Protein AF-A0A662EYU5-F1 (afdb_monomer_lite)

Secondary structure (DSSP, 8-state):
-HHHHHHHHHHHHHHHHHHHHHS-HHHHHHHHH-HHHHHHHHHHHHHHHHTS-HHHHHHHHHHHHHHHHHHHHHHHHH-EEEEEEEEEEETTEEEEEEEEEEE---

Radius of gyration: 17.58 Å; chains: 1; bounding box: 39×27×61 Å

Sequence (106 aa):
MIVTALTLGALTFGAFFFLIMKIRPLLRRLMLGHPLFTDLITTIATYIFLGGAVTSMIAAGFVCVTVSILLYVLKRTYGYARIVLEKGSILGIPFPKYRIEDHAEV

pLDDT: mean 71.17, std 8.59, range [48.56, 83.06]

Structure (mmCIF, N/CA/C/O backbone):
data_AF-A0A662EYU5-F1
#
_entry.id   AF-A0A662EYU5-F1
#
loop_
_atom_site.group_PDB
_atom_site.id
_atom_site.type_symbol
_atom_site.label_atom_id
_atom_site.label_alt_id
_atom_site.label_comp_id
_atom_site.label_asym_id
_atom_site.label_entity_id
_atom_site.label_seq_id
_atom_site.pdbx_PDB_ins_code
_atom_site.Cartn_x
_atom_site.Cartn_y
_atom_site.Cartn_z
_atom_site.occupancy
_atom_site.B_iso_or_equiv
_atom_site.auth_seq_id
_atom_site.auth_comp_id
_atom_site.auth_asym_id
_atom_site.auth_atom_id
_atom_site.pdbx_PDB_model_num
ATOM 1 N N . MET A 1 1 ? 9.259 -1.153 -23.933 1.00 65.00 1 MET A N 1
ATOM 2 C CA . MET A 1 1 ? 9.523 -0.678 -22.552 1.00 65.00 1 MET A CA 1
ATOM 3 C C . MET A 1 1 ? 8.257 -0.278 -21.789 1.00 65.00 1 MET A C 1
ATOM 5 O O . MET A 1 1 ? 8.189 -0.524 -20.594 1.00 65.00 1 MET A O 1
ATOM 9 N N . ILE A 1 2 ? 7.226 0.276 -22.439 1.00 70.88 2 ILE A N 1
ATOM 10 C CA . ILE A 1 2 ? 5.929 0.542 -21.778 1.00 70.88 2 ILE A CA 1
ATOM 11 C C . ILE A 1 2 ? 5.217 -0.762 -21.378 1.00 70.88 2 ILE A C 1
ATOM 13 O O . ILE A 1 2 ? 4.754 -0.890 -20.252 1.00 70.88 2 ILE A O 1
ATOM 17 N N . VAL A 1 3 ? 5.214 -1.769 -22.260 1.00 76.25 3 VAL A N 1
ATOM 18 C CA . VAL A 1 3 ? 4.595 -3.084 -21.989 1.00 76.25 3 VAL A CA 1
ATOM 19 C C . VAL A 1 3 ? 5.215 -3.771 -20.770 1.00 76.25 3 VAL A C 1
ATOM 21 O O . VAL A 1 3 ? 4.490 -4.306 -19.944 1.00 76.25 3 VAL A O 1
ATOM 24 N N . THR A 1 4 ? 6.540 -3.697 -20.613 1.00 74.75 4 THR A N 1
ATOM 25 C CA . THR A 1 4 ? 7.247 -4.250 -19.448 1.00 74.75 4 THR A CA 1
ATOM 26 C C . THR A 1 4 ? 6.908 -3.503 -18.160 1.00 74.75 4 THR A C 1
ATOM 28 O O . THR A 1 4 ? 6.785 -4.129 -17.116 1.00 74.75 4 THR A O 1
ATOM 31 N N . ALA A 1 5 ? 6.716 -2.180 -18.220 1.00 68.69 5 ALA A N 1
ATOM 32 C CA . ALA A 1 5 ? 6.277 -1.398 -17.064 1.00 68.69 5 ALA A CA 1
ATOM 33 C C . ALA A 1 5 ? 4.834 -1.744 -16.655 1.00 68.69 5 ALA A C 1
ATOM 35 O O . ALA A 1 5 ? 4.546 -1.852 -15.466 1.00 68.69 5 ALA A O 1
ATOM 36 N N . LEU A 1 6 ? 3.948 -1.985 -17.629 1.00 72.25 6 LEU A N 1
ATOM 37 C CA . LEU A 1 6 ? 2.568 -2.417 -17.389 1.00 72.25 6 LEU A CA 1
ATOM 38 C C . LEU A 1 6 ? 2.495 -3.821 -16.781 1.00 72.25 6 LEU A C 1
ATOM 40 O O . LEU A 1 6 ? 1.765 -4.024 -15.814 1.00 72.25 6 LEU A O 1
ATOM 44 N N . THR A 1 7 ? 3.261 -4.787 -17.296 1.00 78.25 7 THR A N 1
ATOM 45 C CA . THR A 1 7 ? 3.281 -6.147 -16.731 1.00 78.25 7 THR A CA 1
ATOM 46 C C . THR A 1 7 ? 3.892 -6.181 -15.335 1.00 78.25 7 THR A C 1
ATOM 48 O O . THR A 1 7 ? 3.340 -6.841 -14.455 1.00 78.25 7 THR A O 1
ATOM 51 N N . LEU A 1 8 ? 4.973 -5.431 -15.096 1.00 77.25 8 LEU A N 1
ATOM 52 C CA . LEU A 1 8 ? 5.537 -5.253 -13.754 1.00 77.25 8 LEU A CA 1
ATOM 53 C C . LEU A 1 8 ? 4.528 -4.608 -12.801 1.00 77.25 8 LEU A C 1
ATOM 55 O O . LEU A 1 8 ? 4.357 -5.110 -11.695 1.00 77.25 8 LEU A O 1
ATOM 59 N N . GLY A 1 9 ? 3.832 -3.554 -13.238 1.00 72.31 9 GLY A N 1
ATOM 60 C CA . GLY A 1 9 ? 2.787 -2.888 -12.458 1.00 72.31 9 GLY A CA 1
ATOM 61 C C . GLY A 1 9 ? 1.608 -3.806 -12.114 1.00 72.31 9 GLY A C 1
ATOM 62 O O . GLY A 1 9 ? 1.106 -3.777 -10.995 1.00 72.31 9 GLY A O 1
ATOM 63 N N . ALA A 1 10 ? 1.187 -4.666 -13.044 1.00 78.81 10 ALA A N 1
ATOM 64 C CA . ALA A 1 10 ? 0.120 -5.636 -12.801 1.00 78.81 10 ALA A CA 1
ATOM 65 C C . ALA A 1 10 ? 0.537 -6.727 -11.796 1.00 78.81 10 ALA A C 1
ATOM 67 O O . ALA A 1 10 ? -0.241 -7.088 -10.911 1.00 78.81 10 ALA A O 1
ATOM 68 N N . LEU A 1 11 ? 1.774 -7.227 -11.897 1.00 80.31 11 LEU A N 1
ATOM 69 C CA . LEU A 1 11 ? 2.324 -8.221 -10.969 1.00 80.31 11 LEU A CA 1
ATOM 70 C C . LEU A 1 11 ? 2.485 -7.660 -9.553 1.00 80.31 11 LEU A C 1
ATOM 72 O O . LEU A 1 11 ? 2.084 -8.309 -8.585 1.00 80.31 11 LEU A O 1
ATOM 76 N N . THR A 1 12 ? 3.030 -6.449 -9.417 1.00 79.12 12 THR A N 1
ATOM 77 C CA . THR A 1 12 ? 3.156 -5.794 -8.109 1.00 79.12 12 THR A CA 1
ATOM 78 C C . THR A 1 12 ? 1.801 -5.452 -7.518 1.00 79.12 12 THR A C 1
ATOM 80 O O . THR A 1 12 ? 1.601 -5.676 -6.326 1.00 79.12 12 THR A O 1
ATOM 83 N N . PHE A 1 13 ? 0.843 -4.995 -8.328 1.00 78.75 13 PHE A N 1
ATOM 84 C CA . PHE A 1 13 ? -0.526 -4.787 -7.868 1.00 78.75 13 PHE A CA 1
ATOM 85 C C . PHE A 1 13 ? -1.138 -6.076 -7.304 1.00 78.75 13 PHE A C 1
ATOM 87 O O . PHE A 1 13 ? -1.662 -6.063 -6.192 1.00 78.75 13 PHE A O 1
ATOM 94 N N . GLY A 1 14 ? -1.020 -7.201 -8.018 1.00 80.75 14 GLY A N 1
ATOM 95 C CA . GLY A 1 14 ? -1.501 -8.497 -7.533 1.00 80.75 14 GLY A CA 1
ATOM 96 C C . GLY A 1 14 ? -0.854 -8.908 -6.205 1.00 80.75 14 GLY A C 1
ATOM 97 O O . GLY A 1 14 ? -1.545 -9.359 -5.288 1.00 80.75 14 GLY A O 1
ATOM 98 N N . ALA A 1 15 ? 0.455 -8.683 -6.063 1.00 79.62 15 ALA A N 1
ATOM 99 C CA . ALA A 1 15 ? 1.179 -8.945 -4.822 1.00 79.62 15 ALA A CA 1
ATOM 100 C C . ALA A 1 15 ? 0.685 -8.063 -3.661 1.00 79.62 15 ALA A C 1
ATOM 102 O O . ALA A 1 15 ? 0.418 -8.577 -2.572 1.00 79.62 15 ALA A O 1
ATOM 103 N N . PHE A 1 16 ? 0.499 -6.758 -3.889 1.00 77.19 16 PHE A N 1
ATOM 104 C CA . PHE A 1 16 ? -0.033 -5.835 -2.882 1.00 77.19 16 PHE A CA 1
ATOM 105 C C . PHE A 1 16 ? -1.479 -6.152 -2.508 1.00 77.19 16 PHE A C 1
ATOM 107 O O . PHE A 1 16 ? -1.813 -6.143 -1.325 1.00 77.19 16 PHE A O 1
ATOM 114 N N . PHE A 1 17 ? -2.324 -6.490 -3.481 1.00 80.38 17 PHE A N 1
ATOM 115 C CA . PHE A 1 17 ? -3.703 -6.905 -3.238 1.00 80.38 17 PHE A CA 1
ATOM 116 C C . PHE A 1 17 ? -3.748 -8.130 -2.320 1.00 80.38 17 PHE A C 1
ATOM 118 O O . PHE A 1 17 ? -4.453 -8.128 -1.308 1.00 80.38 17 PHE A O 1
ATOM 125 N N . PHE A 1 18 ? -2.945 -9.153 -2.621 1.00 82.38 18 PHE A N 1
ATOM 126 C CA . PHE A 1 18 ? -2.868 -10.353 -1.796 1.00 82.38 18 PHE A CA 1
ATOM 127 C C . PHE A 1 18 ? -2.333 -10.049 -0.390 1.00 82.38 18 PHE A C 1
ATOM 129 O O . PHE A 1 18 ? -2.865 -10.555 0.600 1.00 82.38 18 PHE A O 1
ATOM 136 N N . LEU A 1 19 ? -1.326 -9.176 -0.282 1.00 81.31 19 LEU A N 1
ATOM 137 C CA . LEU A 1 19 ? -0.774 -8.732 0.998 1.00 81.31 19 LEU A CA 1
ATOM 138 C C . LEU A 1 19 ? -1.842 -8.029 1.852 1.00 81.31 19 LEU A C 1
ATOM 140 O O . LEU A 1 19 ? -2.053 -8.403 3.005 1.00 81.31 19 LEU A O 1
ATOM 144 N N . ILE A 1 20 ? -2.570 -7.068 1.274 1.00 74.25 20 ILE A N 1
ATOM 145 C CA . ILE A 1 20 ? -3.649 -6.325 1.944 1.00 74.25 20 ILE A CA 1
ATOM 146 C C . ILE A 1 20 ? -4.768 -7.279 2.377 1.00 74.25 20 ILE A C 1
ATOM 148 O O . ILE A 1 20 ? -5.268 -7.179 3.503 1.00 74.25 20 ILE A O 1
ATOM 152 N N . MET A 1 21 ? -5.124 -8.245 1.525 1.00 75.81 21 MET A N 1
ATOM 153 C CA . MET A 1 21 ? -6.147 -9.252 1.813 1.00 75.81 21 MET A CA 1
ATOM 154 C C . MET A 1 21 ? -5.731 -10.256 2.900 1.00 75.81 21 MET A C 1
ATOM 156 O O . MET A 1 21 ? -6.597 -10.793 3.594 1.00 75.81 21 MET A O 1
ATOM 160 N N . LYS A 1 22 ? -4.428 -10.459 3.114 1.00 82.12 22 LYS A N 1
ATOM 161 C CA . LYS A 1 22 ? -3.885 -11.352 4.149 1.00 82.12 22 LYS A CA 1
ATOM 162 C C . LYS A 1 22 ? -3.562 -10.644 5.472 1.00 82.12 22 LYS A C 1
ATOM 164 O O . LYS A 1 22 ? -3.378 -11.303 6.494 1.00 82.12 22 LYS A O 1
ATOM 169 N N . ILE A 1 23 ? -3.507 -9.312 5.477 1.00 81.12 23 ILE A N 1
ATOM 170 C CA . ILE A 1 23 ? -3.282 -8.511 6.685 1.00 81.12 23 ILE A CA 1
ATOM 171 C C . ILE A 1 23 ? -4.438 -8.674 7.686 1.00 81.12 23 ILE A C 1
ATOM 173 O O . ILE A 1 23 ? -5.610 -8.742 7.310 1.00 81.12 23 ILE A O 1
ATOM 177 N N . ARG A 1 24 ? -4.091 -8.703 8.984 1.00 79.12 24 ARG A N 1
ATOM 178 C CA . ARG A 1 24 ? -5.049 -8.774 10.099 1.00 79.12 24 ARG A CA 1
ATOM 179 C C . ARG A 1 24 ? -6.110 -7.664 9.990 1.00 79.12 24 ARG A C 1
ATOM 181 O O . ARG A 1 24 ? -5.756 -6.521 9.694 1.00 79.12 24 ARG A O 1
ATOM 188 N N . PRO A 1 25 ? -7.383 -7.946 10.319 1.00 73.50 25 PRO A N 1
ATOM 189 C CA . PRO A 1 25 ? -8.496 -7.016 10.105 1.00 73.50 25 PRO A CA 1
ATOM 190 C C . PRO A 1 25 ? -8.313 -5.666 10.815 1.00 73.50 25 PRO A C 1
ATOM 192 O O . PRO A 1 25 ? -8.646 -4.631 10.246 1.00 73.50 25 PRO A O 1
ATOM 195 N N . LEU A 1 26 ? -7.711 -5.651 12.009 1.00 69.94 26 LEU A N 1
ATOM 196 C CA . LEU A 1 26 ? -7.436 -4.418 12.755 1.00 69.94 26 LEU A CA 1
ATOM 197 C C . LEU A 1 26 ? -6.420 -3.514 12.043 1.00 69.94 26 LEU A C 1
ATOM 199 O O . LEU A 1 26 ? -6.623 -2.310 11.932 1.00 69.94 26 LEU A O 1
ATOM 203 N N . LEU A 1 27 ? -5.353 -4.105 11.503 1.00 72.00 27 LEU A N 1
ATOM 204 C CA . LEU A 1 27 ? -4.332 -3.364 10.768 1.00 72.00 27 LEU A CA 1
ATOM 205 C C . LEU A 1 27 ? -4.895 -2.856 9.430 1.00 72.00 27 LEU A C 1
ATOM 207 O O . LEU A 1 27 ? -4.625 -1.724 9.045 1.00 72.00 27 LEU A O 1
ATOM 211 N N . ARG A 1 28 ? -5.756 -3.648 8.770 1.00 71.94 28 ARG A N 1
ATOM 212 C CA . ARG A 1 28 ? -6.474 -3.221 7.559 1.00 71.94 28 ARG A CA 1
ATOM 213 C C . ARG A 1 28 ? -7.361 -2.007 7.832 1.00 71.94 28 ARG A C 1
ATOM 215 O O . ARG A 1 28 ? -7.292 -1.039 7.085 1.00 71.94 28 ARG A O 1
ATOM 222 N N . ARG A 1 29 ? -8.154 -2.025 8.907 1.00 69.44 29 ARG A N 1
ATOM 223 C CA . ARG A 1 29 ? -8.991 -0.878 9.302 1.00 69.44 29 ARG A CA 1
ATOM 224 C C . ARG A 1 29 ? -8.166 0.375 9.598 1.00 69.44 29 ARG A C 1
ATOM 226 O O . ARG A 1 29 ? -8.612 1.470 9.270 1.00 69.44 29 ARG A O 1
ATOM 233 N N . LEU A 1 30 ? -6.965 0.211 10.154 1.00 74.25 30 LEU A N 1
ATOM 234 C CA . LEU A 1 30 ? -6.031 1.310 10.410 1.00 74.25 30 LEU A CA 1
ATOM 235 C C . LEU A 1 30 ? -5.465 1.906 9.113 1.00 74.25 30 LEU A C 1
ATOM 237 O O . LEU A 1 30 ? -5.414 3.123 8.957 1.00 74.25 30 LEU A O 1
ATOM 241 N N . MET A 1 31 ? -5.081 1.046 8.164 1.00 75.88 31 MET A N 1
ATOM 242 C CA . MET A 1 31 ? -4.620 1.455 6.830 1.00 75.88 31 MET A CA 1
ATOM 243 C C . MET A 1 31 ? -5.726 2.198 6.067 1.00 75.88 31 MET A C 1
ATOM 245 O O . MET A 1 31 ? -5.467 3.224 5.444 1.00 75.88 31 MET A O 1
ATOM 249 N N . LEU A 1 32 ? -6.980 1.748 6.194 1.00 73.06 32 LEU A N 1
ATOM 250 C CA . LEU A 1 32 ? -8.148 2.434 5.627 1.00 73.06 32 LEU A CA 1
ATOM 251 C C . LEU A 1 32 ? -8.407 3.810 6.263 1.00 73.06 32 LEU A C 1
ATOM 253 O O . LEU A 1 32 ? -8.896 4.709 5.582 1.00 73.06 32 LEU A O 1
ATOM 257 N N . GLY A 1 33 ? -8.057 3.997 7.540 1.00 68.94 33 GLY A N 1
ATOM 258 C CA . GLY A 1 33 ? -8.121 5.297 8.216 1.00 68.94 33 GLY A CA 1
ATOM 259 C C . GLY A 1 33 ? -7.025 6.278 7.777 1.00 68.94 33 GLY A C 1
ATOM 260 O O . GLY A 1 33 ? -7.194 7.490 7.914 1.00 68.94 33 GLY A O 1
ATOM 261 N N . HIS A 1 34 ? -5.923 5.773 7.210 1.00 78.75 34 HIS A N 1
ATOM 262 C CA . HIS A 1 34 ? -4.776 6.563 6.755 1.00 78.75 34 HIS A CA 1
ATOM 263 C C . HIS A 1 34 ? -4.362 6.191 5.318 1.00 78.75 34 HIS A C 1
ATOM 265 O O . HIS A 1 34 ? -3.271 5.649 5.103 1.00 78.75 34 HIS A O 1
ATOM 271 N N . PRO A 1 35 ? -5.194 6.513 4.308 1.00 71.38 35 PRO A N 1
ATOM 272 C CA . PRO A 1 35 ? -4.924 6.146 2.919 1.00 71.38 35 PRO A CA 1
ATOM 273 C C . PRO A 1 35 ? -3.601 6.736 2.416 1.00 71.38 35 PRO A C 1
ATOM 275 O O . PRO A 1 35 ? -2.807 6.003 1.846 1.00 71.38 35 PRO A O 1
ATOM 278 N N . LEU A 1 36 ? -3.296 7.999 2.745 1.00 74.25 36 LEU A N 1
ATOM 279 C CA . LEU A 1 36 ? -2.033 8.667 2.382 1.00 74.25 36 LEU A CA 1
ATOM 280 C C . LEU A 1 36 ? -0.787 7.947 2.917 1.00 74.25 36 LEU A C 1
ATOM 282 O O . LEU A 1 36 ? 0.222 7.847 2.225 1.00 74.25 36 LEU A O 1
ATOM 286 N N . PHE A 1 37 ? -0.847 7.449 4.154 1.00 78.62 37 PHE A N 1
ATOM 287 C CA . PHE A 1 37 ? 0.276 6.730 4.758 1.00 78.62 37 PHE A CA 1
ATOM 288 C C . PHE A 1 37 ? 0.490 5.383 4.069 1.00 78.62 37 PHE A C 1
ATOM 290 O O . PHE A 1 37 ? 1.619 4.975 3.804 1.00 78.62 37 PHE A O 1
ATOM 297 N N . THR A 1 38 ? -0.616 4.720 3.737 1.00 79.00 38 THR A N 1
ATOM 298 C CA . THR A 1 38 ? -0.602 3.453 3.013 1.00 79.00 38 THR A CA 1
ATOM 299 C C . THR A 1 38 ? -0.005 3.629 1.618 1.00 79.00 38 THR A C 1
ATOM 301 O O . THR A 1 38 ? 0.891 2.874 1.251 1.00 79.00 38 THR A O 1
ATOM 304 N N . ASP A 1 39 ? -0.428 4.671 0.903 1.00 75.56 39 ASP A N 1
ATOM 305 C CA . ASP A 1 39 ? 0.030 5.016 -0.446 1.00 75.56 39 ASP A CA 1
ATOM 306 C C . ASP A 1 39 ? 1.531 5.351 -0.478 1.00 75.56 39 ASP A C 1
ATOM 308 O O . ASP A 1 39 ? 2.279 4.896 -1.351 1.00 75.56 39 ASP A O 1
ATOM 312 N N . LEU A 1 40 ? 2.008 6.084 0.534 1.00 78.75 40 LEU A N 1
ATOM 313 C CA . LEU A 1 40 ? 3.425 6.397 0.705 1.00 78.75 40 LEU A CA 1
ATOM 314 C C . LEU A 1 40 ? 4.257 5.123 0.915 1.00 78.75 40 LEU A C 1
ATOM 316 O O . LEU A 1 40 ? 5.278 4.939 0.251 1.00 78.75 40 LEU A O 1
ATOM 320 N N . ILE A 1 41 ? 3.812 4.220 1.798 1.00 83.06 41 ILE A N 1
ATOM 321 C CA . ILE A 1 41 ? 4.503 2.947 2.051 1.00 83.06 41 ILE A CA 1
ATOM 322 C C . ILE A 1 41 ? 4.538 2.088 0.788 1.00 83.06 41 ILE A C 1
ATOM 324 O O . ILE A 1 41 ? 5.598 1.560 0.446 1.00 83.06 41 ILE A O 1
ATOM 328 N N . THR A 1 42 ? 3.414 1.948 0.080 1.00 79.56 42 THR A N 1
ATOM 329 C CA . THR A 1 42 ? 3.366 1.150 -1.151 1.00 79.56 42 THR A CA 1
ATOM 330 C C . THR A 1 42 ? 4.257 1.735 -2.237 1.00 79.56 42 THR A C 1
ATOM 332 O O . THR A 1 42 ? 4.939 0.982 -2.931 1.00 79.56 42 THR A O 1
ATOM 335 N N . THR A 1 43 ? 4.333 3.062 -2.344 1.00 77.69 43 THR A N 1
ATOM 336 C CA . THR A 1 43 ? 5.209 3.743 -3.307 1.00 77.69 43 THR A CA 1
ATOM 337 C C . THR A 1 43 ? 6.682 3.508 -2.988 1.00 77.69 43 THR A C 1
ATOM 339 O O . THR A 1 43 ? 7.437 3.093 -3.867 1.00 77.69 43 THR A O 1
ATOM 342 N N . ILE A 1 44 ? 7.090 3.701 -1.729 1.00 81.94 44 ILE A N 1
ATOM 343 C CA . ILE A 1 44 ? 8.473 3.470 -1.286 1.00 81.94 44 ILE A CA 1
ATOM 344 C C . ILE A 1 44 ? 8.865 2.007 -1.503 1.00 81.94 44 ILE A C 1
ATOM 346 O O . ILE A 1 44 ? 9.914 1.728 -2.082 1.00 81.94 44 ILE A O 1
ATOM 350 N N . ALA A 1 45 ? 8.007 1.069 -1.098 1.00 78.69 45 ALA A N 1
AT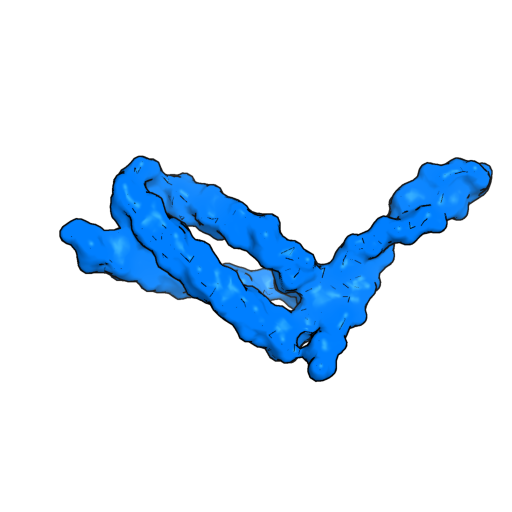OM 351 C CA . ALA A 1 45 ? 8.249 -0.353 -1.297 1.00 78.69 45 ALA A CA 1
ATOM 352 C C . ALA A 1 45 ? 8.399 -0.688 -2.789 1.00 78.69 45 ALA A C 1
ATOM 354 O O . ALA A 1 45 ? 9.368 -1.335 -3.178 1.00 78.69 45 ALA A O 1
ATOM 355 N N . THR A 1 46 ? 7.500 -0.192 -3.641 1.00 76.56 46 THR A N 1
ATOM 356 C CA . THR A 1 46 ? 7.566 -0.428 -5.092 1.00 76.56 46 THR A CA 1
ATOM 357 C C . THR A 1 46 ? 8.849 0.140 -5.696 1.00 76.56 46 THR A C 1
ATOM 359 O O . THR A 1 46 ? 9.491 -0.527 -6.504 1.00 76.56 46 THR A O 1
ATOM 362 N N . TYR A 1 47 ? 9.268 1.335 -5.274 1.00 75.69 47 TYR A N 1
ATOM 363 C CA . TYR A 1 47 ? 10.496 1.963 -5.755 1.00 75.69 47 TYR A CA 1
ATOM 364 C C . TYR A 1 47 ? 11.754 1.163 -5.386 1.00 75.69 47 TYR A C 1
ATOM 366 O O . TYR A 1 47 ? 12.634 0.978 -6.230 1.00 75.69 47 TYR A O 1
ATOM 374 N N . ILE A 1 48 ? 11.814 0.643 -4.154 1.00 78.44 48 ILE A N 1
ATOM 375 C CA . ILE A 1 48 ? 12.918 -0.200 -3.675 1.00 78.44 48 ILE A CA 1
ATOM 376 C C . ILE A 1 48 ? 12.945 -1.536 -4.429 1.00 78.44 48 ILE A C 1
ATOM 378 O O . ILE A 1 48 ? 13.999 -1.939 -4.914 1.00 78.44 48 ILE A O 1
ATOM 382 N N . PHE A 1 49 ? 11.797 -2.207 -4.575 1.00 72.81 49 PHE A N 1
ATOM 383 C CA . PHE A 1 49 ? 11.727 -3.524 -5.216 1.00 72.81 49 PHE A CA 1
ATOM 384 C C . PHE A 1 49 ? 11.976 -3.488 -6.729 1.00 72.81 49 PHE A C 1
ATOM 386 O O . PHE A 1 49 ? 12.518 -4.451 -7.268 1.00 72.81 49 PHE A O 1
ATOM 393 N N . LEU A 1 50 ? 11.598 -2.409 -7.426 1.00 72.56 50 LEU A N 1
ATOM 394 C CA . LEU A 1 50 ? 11.786 -2.292 -8.880 1.00 72.56 50 LEU A CA 1
ATOM 395 C C . LEU A 1 50 ? 13.104 -1.613 -9.295 1.00 72.56 50 LEU A C 1
ATOM 397 O O . LEU A 1 50 ? 13.392 -1.552 -10.489 1.00 72.56 50 LEU A O 1
ATOM 401 N N . GLY A 1 51 ? 13.913 -1.116 -8.355 1.00 68.06 51 GLY A N 1
ATOM 402 C CA . GLY A 1 51 ? 15.298 -0.722 -8.636 1.00 68.06 51 GLY A CA 1
ATOM 403 C C . GLY A 1 51 ? 15.483 0.598 -9.398 1.00 68.06 51 GLY A C 1
ATOM 404 O O . GLY A 1 51 ? 16.245 0.645 -10.358 1.00 68.06 51 GLY A O 1
ATOM 405 N N . GLY A 1 52 ? 14.815 1.680 -8.982 1.00 66.44 52 GLY A N 1
ATOM 406 C CA . GLY A 1 52 ? 15.187 3.066 -9.344 1.00 66.44 52 GLY A CA 1
ATOM 407 C C . GLY A 1 52 ? 15.109 3.494 -10.825 1.00 66.44 52 GLY A C 1
ATOM 408 O O . GLY A 1 52 ? 15.478 4.620 -11.146 1.00 66.44 52 GLY A O 1
ATOM 409 N N . ALA A 1 53 ? 14.644 2.640 -11.739 1.00 73.25 53 ALA A N 1
ATOM 410 C CA . ALA A 1 53 ? 14.555 2.948 -13.170 1.00 73.25 53 ALA A CA 1
ATOM 411 C C . ALA A 1 53 ? 13.313 3.790 -13.545 1.00 73.25 53 ALA A C 1
ATOM 413 O O . ALA A 1 53 ? 12.280 3.731 -12.894 1.00 73.25 53 ALA A O 1
ATOM 414 N N . VAL A 1 54 ? 13.327 4.506 -14.676 1.00 68.00 54 VAL A N 1
ATOM 415 C CA . VAL A 1 54 ? 12.156 5.291 -15.153 1.00 68.00 54 VAL A CA 1
ATOM 416 C C . VAL A 1 54 ? 10.896 4.423 -15.325 1.00 68.00 54 VAL A C 1
ATOM 418 O O . VAL A 1 54 ? 9.775 4.854 -15.056 1.00 68.00 54 VAL A O 1
ATOM 421 N N . THR A 1 55 ? 11.063 3.155 -15.703 1.00 70.31 55 THR A N 1
ATOM 422 C CA . THR A 1 55 ? 9.967 2.177 -15.769 1.00 70.31 55 THR A CA 1
ATOM 423 C C . THR A 1 55 ? 9.381 1.840 -14.398 1.00 70.31 55 THR A C 1
ATOM 425 O O . THR A 1 55 ? 8.190 1.543 -14.320 1.00 70.31 55 THR A O 1
ATOM 428 N N . SER A 1 56 ? 10.175 1.913 -13.322 1.00 69.69 56 SER A N 1
ATOM 429 C CA . SER A 1 56 ? 9.688 1.725 -11.953 1.00 69.69 56 SER A CA 1
ATOM 430 C C . SER A 1 56 ? 8.851 2.908 -11.483 1.00 69.69 56 SER A C 1
ATOM 432 O O . SER A 1 56 ? 7.878 2.689 -10.773 1.00 69.69 56 SER A O 1
ATOM 434 N N . MET A 1 57 ? 9.141 4.131 -11.940 1.00 73.38 57 MET A N 1
ATOM 435 C CA . MET A 1 57 ? 8.313 5.306 -11.639 1.00 73.38 57 MET A CA 1
ATOM 436 C C . MET A 1 57 ? 6.922 5.210 -12.272 1.00 73.38 57 MET A C 1
ATOM 438 O O . MET A 1 57 ? 5.922 5.452 -11.598 1.00 73.38 57 MET A O 1
ATOM 442 N N . ILE A 1 58 ? 6.844 4.803 -13.544 1.00 75.88 58 ILE A N 1
ATOM 443 C CA . ILE A 1 58 ? 5.558 4.624 -14.239 1.00 75.88 58 ILE A CA 1
ATOM 444 C C . ILE A 1 58 ? 4.759 3.482 -13.596 1.00 75.88 58 ILE A C 1
ATOM 446 O O . ILE A 1 58 ? 3.564 3.629 -13.339 1.00 75.88 58 ILE A O 1
ATOM 450 N N . ALA A 1 59 ? 5.421 2.362 -13.284 1.00 73.38 59 ALA A N 1
ATOM 451 C CA . ALA A 1 59 ? 4.786 1.243 -12.594 1.00 73.38 59 ALA A CA 1
ATOM 452 C C . ALA A 1 59 ? 4.321 1.628 -11.178 1.00 73.38 59 ALA A C 1
ATOM 454 O O . ALA A 1 59 ? 3.200 1.299 -10.802 1.00 73.38 59 ALA A O 1
ATOM 455 N N . ALA A 1 60 ? 5.133 2.366 -10.415 1.00 71.75 60 ALA A N 1
ATOM 456 C CA . ALA A 1 60 ? 4.781 2.837 -9.078 1.00 71.75 60 ALA A CA 1
ATOM 457 C C . ALA A 1 60 ? 3.564 3.765 -9.109 1.00 71.75 60 ALA A C 1
ATOM 459 O O . ALA A 1 60 ? 2.646 3.556 -8.325 1.00 71.75 60 ALA A O 1
ATOM 460 N N . GLY A 1 61 ? 3.499 4.715 -10.049 1.00 75.06 61 GLY A N 1
ATOM 461 C CA . GLY A 1 61 ? 2.329 5.582 -10.213 1.00 75.06 61 GLY A CA 1
ATOM 462 C C . GLY A 1 61 ? 1.051 4.794 -10.516 1.00 75.06 61 GLY A C 1
ATOM 463 O O . GLY A 1 61 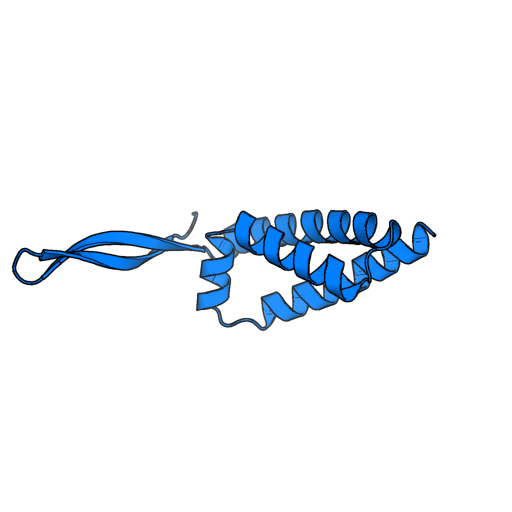? 0.016 5.030 -9.894 1.00 75.06 61 GLY A O 1
ATOM 464 N N . PHE A 1 62 ? 1.128 3.805 -11.412 1.00 79.00 62 PHE A N 1
ATOM 465 C CA . PHE A 1 62 ? -0.015 2.945 -11.733 1.00 79.00 62 PHE A CA 1
ATOM 466 C C . PHE A 1 62 ? -0.476 2.109 -10.528 1.00 79.00 62 PHE A C 1
ATOM 468 O O . PHE A 1 62 ? -1.672 2.031 -10.236 1.00 79.00 62 PHE A O 1
ATOM 475 N N . VAL A 1 63 ? 0.469 1.522 -9.787 1.00 81.19 63 VAL A N 1
ATOM 476 C CA . VAL A 1 63 ? 0.182 0.767 -8.559 1.00 81.19 63 VAL A CA 1
ATOM 477 C C . VAL A 1 63 ? -0.457 1.673 -7.508 1.00 81.19 63 VAL A C 1
ATOM 479 O O . VAL A 1 63 ? -1.464 1.281 -6.931 1.00 81.19 63 VAL A O 1
ATOM 482 N N . CYS A 1 64 ? 0.060 2.888 -7.311 1.00 81.12 64 CYS A N 1
ATOM 483 C CA . CYS A 1 64 ? -0.454 3.872 -6.354 1.00 81.12 64 CYS A CA 1
ATOM 484 C C . CYS A 1 64 ? -1.928 4.203 -6.620 1.00 81.12 64 CYS A C 1
ATOM 486 O O . CYS A 1 64 ? -2.780 4.049 -5.749 1.00 81.12 64 CYS A O 1
ATOM 488 N N . VAL A 1 65 ? -2.261 4.558 -7.868 1.00 81.19 65 VAL A N 1
ATOM 489 C CA . VAL A 1 65 ? -3.645 4.860 -8.268 1.00 81.19 65 VAL A CA 1
ATOM 490 C C . VAL A 1 65 ? -4.555 3.656 -8.027 1.00 81.19 65 VAL A C 1
ATOM 492 O O . VAL A 1 65 ? -5.649 3.796 -7.479 1.00 81.19 65 VAL A O 1
ATOM 495 N N . THR A 1 66 ? -4.096 2.455 -8.381 1.00 81.19 66 THR A N 1
ATOM 496 C CA . THR A 1 66 ? -4.904 1.238 -8.244 1.00 81.19 66 THR A CA 1
ATOM 497 C C . THR A 1 66 ? -5.094 0.836 -6.775 1.00 81.19 66 THR A C 1
ATOM 499 O O . THR A 1 66 ? -6.196 0.455 -6.381 1.00 81.19 66 THR A O 1
ATOM 502 N N . VAL A 1 67 ? -4.059 0.964 -5.937 1.00 79.25 67 VAL A N 1
ATOM 503 C CA . VAL A 1 67 ? -4.131 0.731 -4.483 1.00 79.25 67 VAL A CA 1
ATOM 504 C C . VAL A 1 67 ? -5.039 1.761 -3.816 1.00 79.25 67 VAL A C 1
ATOM 506 O O . VAL A 1 67 ? -5.868 1.386 -2.991 1.00 79.25 67 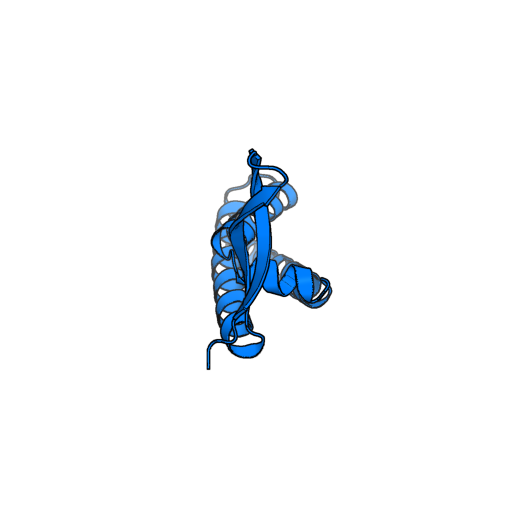VAL A O 1
ATOM 509 N N . SER A 1 68 ? -4.964 3.029 -4.213 1.00 80.56 68 SER A N 1
ATOM 510 C CA . SER A 1 68 ? -5.859 4.082 -3.730 1.00 80.56 68 SER A CA 1
ATOM 511 C C . SER A 1 68 ? -7.327 3.804 -4.072 1.00 80.56 68 SER A C 1
ATOM 513 O O . SER A 1 68 ? -8.190 3.901 -3.197 1.00 80.56 68 SER A O 1
ATOM 515 N N . ILE A 1 69 ? -7.624 3.378 -5.305 1.00 80.75 69 ILE A N 1
ATOM 516 C CA . ILE A 1 69 ? -8.981 2.962 -5.701 1.00 80.75 69 ILE A CA 1
ATOM 517 C C . ILE A 1 69 ? -9.434 1.750 -4.878 1.00 80.75 69 ILE A C 1
ATOM 519 O O . ILE A 1 69 ? -10.556 1.726 -4.372 1.00 80.75 69 ILE A O 1
ATOM 523 N N . LEU A 1 70 ? -8.560 0.758 -4.693 1.00 77.56 70 LEU A N 1
ATOM 524 C CA . LEU A 1 70 ? -8.855 -0.423 -3.888 1.00 77.56 70 LEU A CA 1
ATOM 525 C C . LEU A 1 70 ? -9.170 -0.053 -2.431 1.00 77.56 70 LEU A C 1
ATOM 527 O O . LEU A 1 70 ? -10.154 -0.542 -1.878 1.00 77.56 70 LEU A O 1
ATOM 531 N N . LEU A 1 71 ? -8.369 0.818 -1.814 1.00 76.44 71 LEU A N 1
ATOM 532 C CA . LEU A 1 71 ? -8.600 1.307 -0.455 1.00 76.44 71 LEU A CA 1
ATOM 533 C C . LEU A 1 71 ? -9.908 2.093 -0.366 1.00 76.44 71 LEU A C 1
ATOM 535 O O . LEU A 1 71 ? -10.636 1.923 0.606 1.00 76.44 71 LEU A O 1
ATOM 539 N N . TYR A 1 72 ? -10.254 2.886 -1.382 1.00 79.25 72 TYR A N 1
ATOM 540 C CA . TYR A 1 72 ? -11.531 3.599 -1.438 1.00 79.25 72 TYR A CA 1
ATOM 541 C C . TYR A 1 72 ? -12.732 2.637 -1.472 1.00 79.25 72 TYR A C 1
ATOM 543 O O . TYR A 1 72 ? -13.678 2.790 -0.698 1.00 79.25 72 TYR A O 1
ATOM 551 N N . VAL A 1 73 ? -12.675 1.592 -2.303 1.00 77.25 73 VAL A N 1
ATOM 552 C CA . VAL A 1 73 ? -13.726 0.560 -2.373 1.00 77.25 73 VAL A CA 1
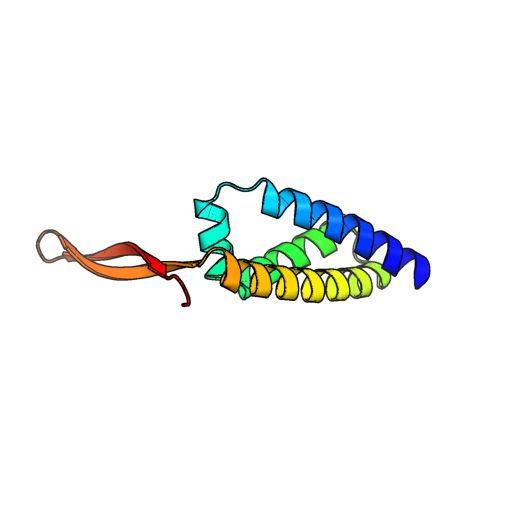ATOM 553 C C . VAL A 1 73 ? -13.810 -0.238 -1.067 1.00 77.25 73 VAL A C 1
ATOM 555 O O . VAL A 1 73 ? -14.901 -0.476 -0.542 1.00 77.25 73 VAL A O 1
ATOM 558 N N . LEU A 1 74 ? -12.663 -0.622 -0.500 1.00 71.81 74 LEU A N 1
ATOM 559 C CA . LEU A 1 74 ? -12.594 -1.340 0.773 1.00 71.81 74 LEU A CA 1
ATOM 560 C C . LEU A 1 74 ? -13.117 -0.494 1.936 1.00 71.81 74 LEU A C 1
ATOM 562 O O . LEU A 1 74 ? -13.821 -1.033 2.787 1.00 71.81 74 LEU A O 1
ATOM 566 N N . LYS A 1 75 ? -12.8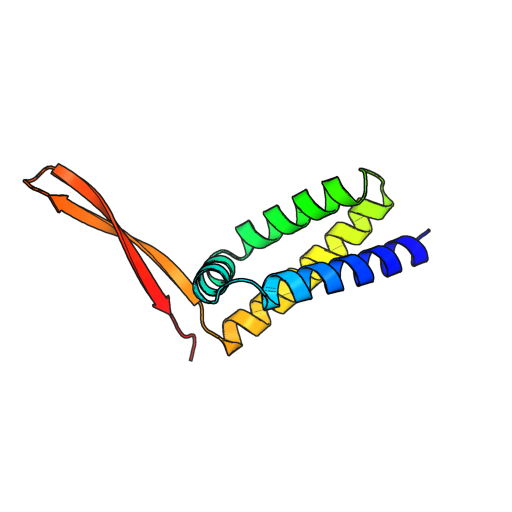32 0.813 1.954 1.00 72.62 75 LYS A N 1
ATOM 567 C CA . LYS A 1 75 ? -13.327 1.754 2.969 1.00 72.62 75 LYS A CA 1
ATOM 568 C C . LYS A 1 75 ? -14.852 1.759 3.002 1.00 72.62 75 LYS A C 1
ATOM 570 O O . LYS A 1 75 ? -15.431 1.670 4.080 1.00 72.62 75 LYS A O 1
ATOM 575 N N . ARG A 1 76 ? -15.484 1.755 1.825 1.00 69.25 76 ARG A N 1
ATOM 576 C CA . ARG A 1 76 ? -16.945 1.697 1.681 1.00 69.25 76 ARG A CA 1
ATOM 577 C C . ARG A 1 76 ? -17.551 0.339 2.057 1.00 69.25 76 ARG A C 1
ATOM 579 O O . ARG A 1 76 ? -18.716 0.273 2.413 1.00 69.25 76 ARG A O 1
ATOM 586 N N . THR A 1 77 ? -16.780 -0.746 1.965 1.00 67.50 77 THR A N 1
ATOM 587 C CA . THR A 1 77 ? -17.287 -2.113 2.195 1.00 67.50 77 THR A CA 1
ATOM 588 C C . THR A 1 77 ? -17.090 -2.588 3.639 1.00 67.50 77 THR A C 1
ATOM 590 O O . THR A 1 77 ? -17.930 -3.305 4.171 1.00 67.50 77 THR A O 1
ATOM 593 N N . TYR A 1 78 ? -15.974 -2.222 4.278 1.00 65.06 78 TYR A N 1
ATOM 594 C CA . TYR A 1 78 ? -15.558 -2.773 5.576 1.00 65.06 78 TYR A CA 1
ATOM 595 C C . TYR A 1 78 ? -15.569 -1.759 6.733 1.00 65.06 78 TYR A C 1
ATOM 597 O O . TYR A 1 78 ? -15.370 -2.166 7.881 1.00 65.06 78 TYR A O 1
ATOM 605 N N . GLY A 1 79 ? -15.774 -0.466 6.455 1.00 61.97 79 GLY A N 1
ATOM 606 C CA . GLY A 1 79 ? -15.545 0.609 7.424 1.00 61.97 79 GLY A CA 1
ATOM 607 C C . GLY A 1 79 ? -14.055 0.803 7.741 1.00 61.97 79 GLY A C 1
ATOM 608 O O . GLY A 1 79 ? -13.191 0.043 7.293 1.00 61.97 79 GLY A O 1
ATOM 609 N N . TYR A 1 80 ? -13.727 1.838 8.511 1.00 61.62 80 TYR A N 1
ATOM 610 C CA . TYR A 1 80 ? -12.351 2.164 8.895 1.00 61.62 80 TYR A CA 1
ATOM 611 C C . TYR A 1 80 ? -12.240 2.427 10.397 1.00 61.62 80 TYR A C 1
ATOM 613 O O . TYR A 1 80 ? -13.212 2.779 11.058 1.00 61.62 80 TYR A O 1
ATOM 621 N N . ALA A 1 81 ? -11.039 2.258 10.945 1.00 58.62 81 ALA A N 1
ATOM 622 C CA . ALA A 1 81 ? -10.752 2.589 12.336 1.00 58.62 81 ALA A CA 1
ATOM 623 C C . ALA A 1 81 ? -9.863 3.831 12.376 1.00 58.62 81 ALA A C 1
ATOM 625 O O . ALA A 1 81 ? -8.865 3.905 11.654 1.00 58.62 81 ALA A O 1
ATOM 626 N N . ARG A 1 82 ? -10.209 4.802 13.224 1.00 60.47 82 ARG A N 1
ATOM 627 C CA . ARG A 1 82 ? -9.391 5.995 13.457 1.00 60.47 82 ARG A CA 1
ATOM 628 C C . ARG A 1 82 ? -8.815 5.948 14.865 1.00 60.47 82 ARG A C 1
ATOM 630 O O . ARG A 1 82 ? -9.530 5.678 15.827 1.00 60.47 82 ARG A O 1
ATOM 637 N N . ILE A 1 83 ? -7.522 6.239 14.988 1.00 61.75 83 ILE A N 1
ATOM 638 C CA . ILE A 1 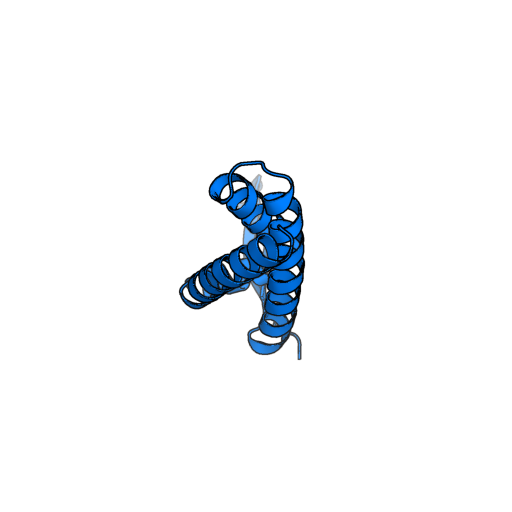83 ? -6.913 6.497 16.293 1.00 61.75 83 ILE A CA 1
ATOM 639 C C . ILE A 1 83 ? -7.233 7.948 16.658 1.00 61.75 83 ILE A C 1
ATOM 641 O O . ILE A 1 83 ? -6.790 8.872 15.974 1.00 61.75 83 ILE A O 1
ATOM 645 N N . VAL A 1 84 ? -8.005 8.150 17.723 1.00 61.84 84 VAL A N 1
ATOM 646 C CA . VAL A 1 84 ? -8.313 9.477 18.262 1.00 61.84 84 VAL A CA 1
ATOM 647 C C . VAL A 1 84 ? -7.494 9.695 19.532 1.00 61.84 84 VAL A C 1
ATOM 649 O O . VAL A 1 84 ? -7.428 8.831 20.410 1.00 61.84 84 VAL A O 1
ATOM 652 N N . LEU A 1 85 ? -6.834 10.853 19.602 1.00 59.16 85 LEU A N 1
ATOM 653 C CA . LEU A 1 85 ? -6.146 11.326 20.799 1.00 59.16 85 LEU A CA 1
ATOM 654 C C . LEU A 1 85 ? -7.193 11.867 21.774 1.00 59.16 85 LEU A C 1
ATOM 656 O O . LEU A 1 85 ? -7.723 12.961 21.592 1.00 59.16 85 LEU A O 1
ATOM 660 N N . GLU A 1 86 ? -7.491 11.097 22.810 1.00 57.75 86 GLU A N 1
ATOM 661 C CA . GLU A 1 86 ? -8.319 11.522 23.930 1.00 57.75 86 GLU A CA 1
ATOM 662 C C . GLU A 1 86 ? -7.392 12.176 24.973 1.00 57.75 86 GLU A C 1
ATOM 664 O O . GLU A 1 86 ? -6.341 11.628 25.330 1.00 57.75 86 GLU A O 1
ATOM 669 N N . LYS A 1 87 ? -7.741 13.375 25.461 1.00 53.75 87 LYS A N 1
ATOM 670 C CA . LYS A 1 87 ? -7.025 13.999 26.586 1.00 53.75 87 LYS A CA 1
ATOM 671 C C . LYS A 1 87 ? -7.313 13.173 27.842 1.00 53.75 87 LYS A C 1
ATOM 673 O O . LYS A 1 87 ? -8.354 13.335 28.470 1.00 53.75 87 LYS A O 1
ATOM 678 N N . GLY A 1 88 ? -6.403 12.271 28.189 1.00 58.78 88 GLY A N 1
ATOM 679 C CA . GLY A 1 88 ? -6.426 11.550 29.453 1.00 58.78 88 GLY A CA 1
ATOM 680 C C . GLY A 1 88 ? -5.767 12.372 30.559 1.00 58.78 88 GLY A C 1
ATOM 681 O O . GLY A 1 88 ? -4.830 13.131 30.320 1.00 58.78 88 GLY A O 1
ATOM 682 N N . SER A 1 89 ? -6.246 12.210 31.787 1.00 54.44 89 SER A N 1
ATOM 683 C CA . SER A 1 89 ? -5.565 12.677 32.995 1.00 54.44 89 SER A CA 1
ATOM 684 C C . SER A 1 89 ? -5.408 11.482 33.921 1.00 54.44 89 SER A C 1
ATOM 686 O O . SER A 1 89 ? -6.391 10.809 34.235 1.00 54.44 89 SER A O 1
ATOM 688 N N . ILE A 1 90 ? -4.174 11.198 34.326 1.00 56.97 90 ILE A N 1
ATOM 689 C CA . ILE A 1 90 ? -3.881 10.252 35.403 1.00 56.97 90 ILE A CA 1
ATOM 690 C C . ILE A 1 90 ? -3.235 11.091 36.501 1.00 56.97 90 ILE A C 1
ATOM 692 O O . ILE A 1 90 ? -2.199 11.707 36.263 1.00 56.97 90 ILE A O 1
ATOM 696 N N . LEU A 1 91 ? -3.868 11.166 37.679 1.00 60.19 91 LEU A N 1
ATOM 697 C CA . LEU A 1 91 ? -3.360 11.946 38.822 1.00 60.19 91 LEU A CA 1
ATOM 698 C C . LEU A 1 91 ? -3.086 13.438 38.506 1.00 60.19 91 LEU A C 1
ATOM 700 O O . LEU A 1 91 ? -2.185 14.042 39.076 1.00 60.19 91 LEU A O 1
ATOM 704 N N . GLY A 1 92 ? -3.852 14.052 37.594 1.00 62.34 92 GLY A N 1
ATOM 705 C CA . GLY A 1 92 ? -3.694 15.470 37.235 1.00 62.34 92 GLY A CA 1
ATOM 706 C C . GLY A 1 92 ? -2.592 15.758 36.209 1.00 62.34 92 GLY A C 1
ATOM 707 O O . GLY A 1 92 ? -2.444 16.903 35.786 1.00 62.34 92 GLY A O 1
ATOM 708 N N . ILE A 1 93 ? -1.857 14.737 35.758 1.00 68.38 93 ILE A N 1
ATOM 709 C CA . ILE A 1 93 ? -0.864 14.859 34.688 1.00 68.38 93 ILE A CA 1
ATOM 710 C C . ILE A 1 93 ? -1.564 14.563 33.350 1.00 68.38 93 ILE A C 1
ATOM 712 O O . ILE A 1 93 ? -2.181 13.498 33.214 1.00 68.38 93 ILE A O 1
ATOM 716 N N . PRO A 1 94 ? -1.508 15.474 32.358 1.00 63.16 94 PRO A N 1
ATOM 717 C CA . PRO A 1 94 ? -2.098 15.232 31.048 1.00 63.16 94 PRO A CA 1
ATOM 718 C C . PRO A 1 94 ? -1.316 14.131 30.325 1.00 63.16 94 PRO A C 1
ATOM 720 O O . PRO A 1 94 ? -0.151 14.309 29.978 1.00 63.16 94 PRO A O 1
ATOM 723 N N . PHE A 1 95 ? -1.973 13.002 30.067 1.00 56.69 95 PHE A N 1
ATOM 724 C CA . PHE A 1 95 ? -1.430 11.901 29.277 1.00 56.69 95 PHE A CA 1
ATOM 725 C C . PHE A 1 95 ? -2.282 11.698 28.019 1.00 56.69 95 PHE A C 1
ATOM 727 O O . PHE A 1 95 ? -3.510 11.615 28.114 1.00 56.69 95 PHE A O 1
ATOM 734 N N . PRO A 1 96 ? -1.670 11.592 26.826 1.00 58.25 96 PRO A N 1
ATOM 735 C CA . PRO A 1 96 ? -2.410 11.239 25.623 1.00 58.25 96 PRO A CA 1
ATOM 736 C C . PRO A 1 96 ? -2.920 9.801 25.760 1.00 58.25 96 PRO A C 1
ATOM 738 O O . PRO A 1 96 ? -2.135 8.857 25.862 1.00 58.25 96 PRO A O 1
ATOM 741 N N . LYS A 1 97 ? -4.244 9.631 25.785 1.00 60.44 97 LYS A N 1
ATOM 742 C CA . LYS A 1 97 ? -4.895 8.322 25.776 1.00 60.44 97 LYS A CA 1
ATOM 743 C C . LYS A 1 97 ? -5.370 8.049 24.355 1.00 60.44 97 LYS A C 1
ATOM 745 O O . LYS A 1 97 ? -6.072 8.860 23.763 1.00 60.44 97 LYS A O 1
ATOM 750 N N . TYR A 1 98 ? -4.966 6.919 23.792 1.00 61.25 98 TYR A N 1
ATOM 751 C CA . TYR A 1 98 ? -5.363 6.533 22.441 1.00 61.25 98 TYR A CA 1
ATOM 752 C C . TYR A 1 98 ? -6.640 5.699 22.519 1.00 61.25 98 TYR A C 1
ATOM 754 O O . TYR A 1 98 ? -6.648 4.648 23.163 1.00 61.25 98 TYR A O 1
ATOM 762 N N . ARG A 1 99 ? -7.714 6.156 21.869 1.00 58.50 99 ARG A N 1
ATOM 763 C CA . ARG A 1 99 ? -8.940 5.373 21.677 1.00 58.50 99 ARG A CA 1
ATOM 764 C C . ARG A 1 99 ? -9.058 5.006 20.200 1.00 58.50 99 ARG A C 1
ATOM 766 O O . ARG A 1 99 ? -8.871 5.856 19.331 1.00 58.50 99 ARG A O 1
ATOM 773 N N . ILE A 1 100 ? -9.337 3.734 19.923 1.00 61.31 100 ILE A N 1
ATOM 774 C CA . ILE A 1 100 ? -9.659 3.263 18.574 1.00 61.31 100 ILE A CA 1
ATOM 775 C C . ILE A 1 100 ? -11.167 3.435 18.405 1.00 61.31 100 ILE A C 1
ATOM 777 O O . ILE A 1 100 ? -11.935 2.785 19.111 1.00 61.31 100 ILE A O 1
ATOM 781 N N . GLU A 1 101 ? -11.581 4.330 17.514 1.00 63.50 101 GLU A N 1
ATOM 782 C CA . GLU A 1 101 ? -12.983 4.464 17.118 1.00 63.50 101 GLU A CA 1
ATOM 783 C C . GLU A 1 101 ? -13.205 3.739 15.791 1.00 63.50 101 GLU A C 1
ATOM 785 O O . GLU A 1 101 ? -12.566 4.062 14.785 1.00 63.50 101 GLU A O 1
ATOM 790 N N . ASP A 1 102 ? -14.099 2.751 15.799 1.00 58.91 102 ASP A N 1
ATOM 791 C CA . ASP A 1 102 ? -14.589 2.100 14.587 1.00 58.91 102 ASP A CA 1
ATOM 792 C C . ASP A 1 102 ? -15.671 2.991 13.952 1.00 58.91 102 ASP A C 1
ATOM 794 O O . ASP A 1 102 ? -16.719 3.229 14.549 1.00 58.91 102 ASP A O 1
ATOM 798 N N . HIS A 1 103 ? -15.419 3.477 12.736 1.00 57.91 103 HIS A N 1
ATOM 799 C CA . HIS A 1 103 ? -16.370 4.250 11.937 1.00 57.91 103 HIS A CA 1
ATOM 800 C C . HIS A 1 103 ? -16.819 3.408 10.737 1.00 57.91 103 HIS A C 1
ATOM 802 O O . HIS A 1 103 ? -16.011 3.006 9.896 1.00 57.91 103 HIS A O 1
ATOM 808 N N . ALA A 1 104 ? -18.120 3.134 10.652 1.00 52.81 104 ALA A N 1
ATOM 809 C CA . ALA A 1 104 ? -18.748 2.588 9.454 1.00 52.81 104 ALA A CA 1
ATOM 810 C C . ALA A 1 104 ? -19.399 3.753 8.694 1.00 52.81 104 ALA A C 1
ATOM 812 O O . ALA A 1 104 ? -20.317 4.383 9.213 1.00 52.81 104 ALA A O 1
ATOM 813 N N . GLU A 1 105 ? -18.903 4.073 7.496 1.00 50.06 105 GLU A N 1
ATOM 814 C CA . GLU A 1 105 ? -19.638 4.951 6.576 1.00 50.06 105 GLU A CA 1
ATOM 815 C C . GLU A 1 105 ? -20.873 4.171 6.094 1.00 50.06 105 GLU A C 1
ATOM 817 O O . GLU A 1 105 ? -20.721 3.162 5.405 1.00 50.06 105 GLU A O 1
ATOM 822 N N . VAL A 1 106 ? -22.062 4.598 6.544 1.00 48.56 106 VAL A N 1
ATOM 823 C CA . VAL A 1 106 ? -23.382 4.106 6.100 1.00 48.56 106 VAL A CA 1
ATOM 824 C C . VAL A 1 106 ? -23.656 4.570 4.674 1.00 48.56 106 VAL A C 1
ATOM 826 O O . VAL A 1 106 ? -23.432 5.772 4.402 1.00 48.56 106 VAL A O 1
#

Foldseek 3Di:
DLVVLVVLLVVLLVVVVVVLVPDDPQVNLACLQPVVVVLVVQLVVLCVVVPPDPSSVSSSVSSSVVSSVVSVVCCQVPNHWDWDFDQDDDPNDTDGDTDIDTDHDD